Protein AF-A0A2D8M7L0-F1 (afdb_monomer)

Sequence (43 aa):
MLGLTIETVSRQLSRLRSAGLIDTPSRREIVLRDRRELEELAG

pLDDT: mean 76.98, std 8.5, range [48.78, 86.19]

Nearest PDB structures (foldseek):
  7phf-assembly2_D  TM=7.440E-01  e=1.851E+00  Streptomyces peucetius
  5eeg-assembly1_B  TM=7.302E-01  e=1.991E+00  Streptomyces peucetius
  5jr3-assembly1_A  TM=7.469E-01  e=2.303E+00  Streptomyces peucetius
  6f44-assembly1_P  TM=6.866E-01  e=7.390E+00  Saccharomyces cerevisiae S288C

Solvent-accessible surface area (backbone atoms only — not comparable to full-atom values): 2750 Å² total; per-residue (Å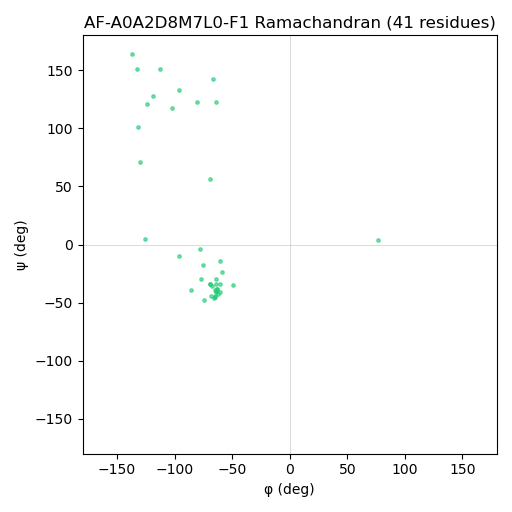²): 130,81,94,67,54,69,68,60,55,50,54,52,52,51,49,40,38,73,70,62,41,32,46,60,94,43,101,88,42,75,46,73,71,42,69,65,64,51,54,67,74,70,108

Radius of gyration: 10.75 Å; Cα contacts (8 Å, |Δi|>4): 27; chains: 1; bounding box: 26×22×18 Å

Secondary structure (DSSP, 8-state):
-----HHHHHHHHHHHHHTTSEEEEETTEEEES-HHHHHHHH-

Mean predicted aligned error: 7.18 Å

Structure (mmCIF, N/CA/C/O backbone):
data_AF-A0A2D8M7L0-F1
#
_entry.id   AF-A0A2D8M7L0-F1
#
loop_
_atom_site.group_PDB
_atom_site.id
_atom_site.type_symbol
_atom_site.label_atom_id
_atom_site.label_alt_id
_atom_site.label_comp_id
_atom_site.label_asym_id
_atom_site.label_entity_id
_atom_site.label_seq_id
_atom_site.pdbx_PDB_ins_code
_atom_site.Cartn_x
_atom_site.Cartn_y
_atom_site.Cartn_z
_atom_site.occupancy
_atom_site.B_iso_or_equiv
_atom_site.auth_seq_id
_atom_site.auth_comp_id
_atom_site.auth_asym_id
_atom_site.auth_atom_id
_atom_site.pdbx_PDB_model_num
ATOM 1 N N . MET A 1 1 ? 9.666 17.011 -4.748 1.00 48.78 1 MET A N 1
ATOM 2 C CA . MET A 1 1 ? 9.633 15.570 -4.421 1.00 48.78 1 MET A CA 1
ATOM 3 C C . MET A 1 1 ? 9.476 15.453 -2.917 1.00 48.78 1 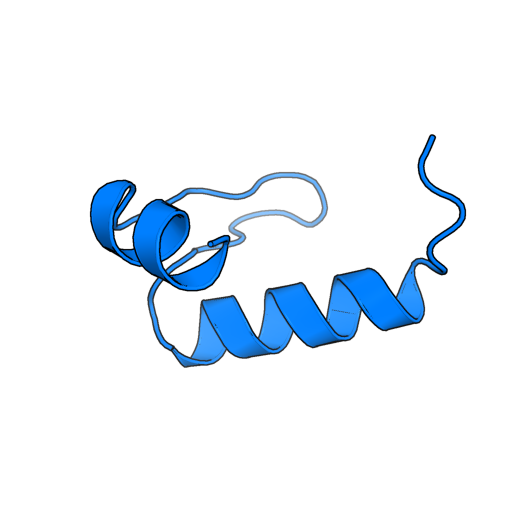MET A C 1
ATOM 5 O O . MET A 1 1 ? 10.321 15.981 -2.208 1.00 48.78 1 MET A O 1
ATOM 9 N N . LEU A 1 2 ? 8.384 14.862 -2.431 1.00 56.91 2 LEU A N 1
ATOM 10 C CA . LEU A 1 2 ? 8.223 14.560 -1.005 1.00 56.91 2 LEU A CA 1
ATOM 11 C C . LEU A 1 2 ? 9.310 13.538 -0.647 1.00 56.91 2 LEU A C 1
ATOM 13 O O . LEU A 1 2 ? 9.410 12.523 -1.331 1.00 56.91 2 LEU A O 1
ATOM 17 N N . GLY A 1 3 ? 10.172 13.844 0.326 1.00 53.59 3 GLY A N 1
ATOM 18 C CA . GLY A 1 3 ? 11.354 13.054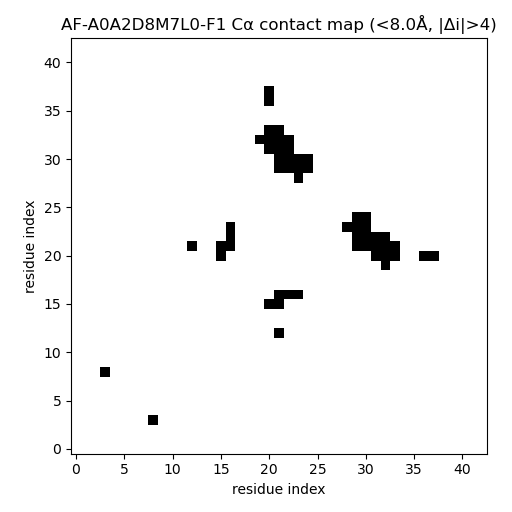 0.702 1.00 53.59 3 GLY A CA 1
ATOM 19 C C . GLY A 1 3 ? 11.018 11.711 1.355 1.00 53.59 3 GLY A C 1
ATOM 20 O O . GLY A 1 3 ? 11.420 11.447 2.481 1.00 53.59 3 GLY A O 1
ATOM 21 N N . LEU A 1 4 ? 10.248 10.876 0.665 1.00 69.50 4 LEU A N 1
ATOM 22 C CA . LEU A 1 4 ? 9.896 9.525 1.06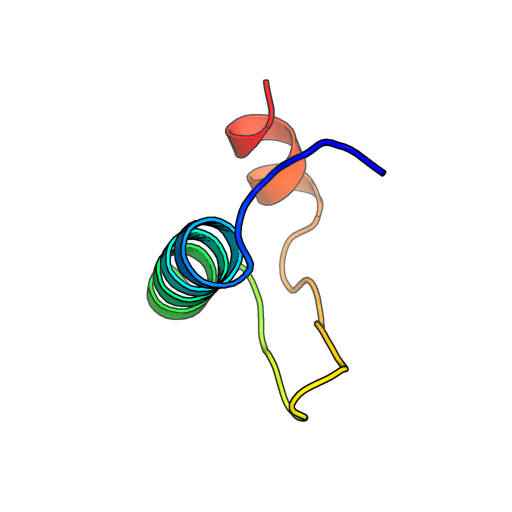8 1.00 69.50 4 LEU A CA 1
ATOM 23 C C . LEU A 1 4 ? 10.861 8.554 0.391 1.00 69.50 4 LEU A C 1
ATOM 25 O O . LEU A 1 4 ? 11.122 8.644 -0.810 1.00 69.50 4 LEU A O 1
ATOM 29 N N . THR A 1 5 ? 11.403 7.613 1.160 1.00 76.56 5 THR A N 1
ATOM 30 C CA . THR A 1 5 ? 12.251 6.560 0.601 1.00 76.56 5 THR A CA 1
ATOM 31 C C . 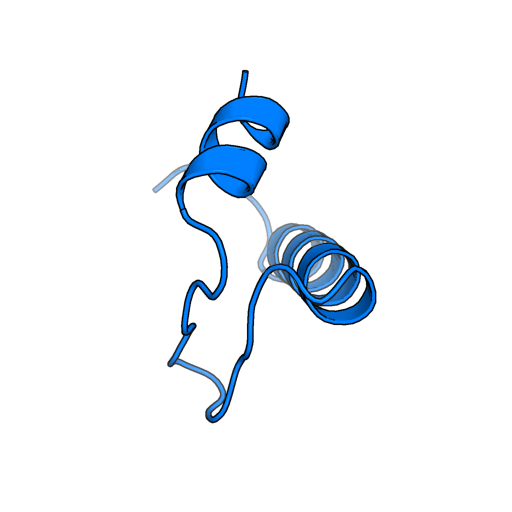THR A 1 5 ? 11.420 5.640 -0.291 1.00 76.56 5 THR A C 1
ATOM 33 O O . THR A 1 5 ? 10.273 5.310 0.030 1.00 76.56 5 THR A O 1
ATOM 36 N N . ILE A 1 6 ? 12.015 5.181 -1.398 1.00 76.44 6 ILE A N 1
ATOM 37 C CA . ILE A 1 6 ? 11.408 4.206 -2.324 1.00 76.44 6 ILE A CA 1
ATOM 38 C C . ILE A 1 6 ? 10.849 2.990 -1.576 1.00 76.44 6 ILE A C 1
ATOM 40 O O . ILE A 1 6 ? 9.804 2.466 -1.942 1.00 76.44 6 ILE A O 1
ATOM 44 N N . GLU A 1 7 ? 11.499 2.570 -0.493 1.00 80.44 7 GLU A N 1
ATOM 45 C CA . GLU A 1 7 ? 11.053 1.451 0.337 1.00 80.44 7 GLU A CA 1
ATOM 46 C C . GLU A 1 7 ? 9.709 1.710 1.027 1.00 80.44 7 GLU A C 1
ATOM 48 O O . GLU A 1 7 ? 8.861 0.820 1.106 1.00 80.44 7 GLU A O 1
ATOM 53 N N . THR A 1 8 ? 9.496 2.934 1.514 1.00 79.38 8 THR A N 1
ATOM 54 C CA . THR A 1 8 ? 8.245 3.327 2.173 1.00 79.38 8 THR A CA 1
ATOM 55 C C . THR A 1 8 ? 7.107 3.374 1.161 1.00 79.38 8 THR A C 1
ATOM 57 O O . THR A 1 8 ? 6.055 2.778 1.395 1.00 79.38 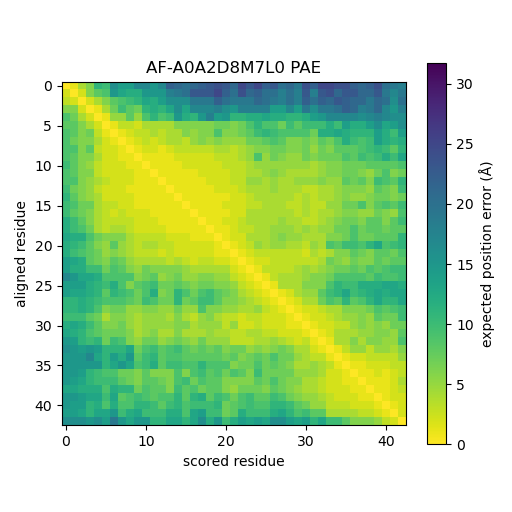8 THR A O 1
ATOM 60 N N . VAL A 1 9 ? 7.362 3.965 -0.008 1.00 79.56 9 VAL A N 1
ATOM 61 C CA . VAL A 1 9 ? 6.394 4.023 -1.114 1.00 79.56 9 VAL A CA 1
ATOM 62 C C . VAL A 1 9 ? 6.083 2.618 -1.653 1.00 79.56 9 VAL A C 1
ATOM 64 O O . VAL A 1 9 ? 4.925 2.289 -1.897 1.00 79.56 9 VAL A O 1
ATOM 67 N N . SER A 1 10 ? 7.087 1.743 -1.754 1.00 81.31 10 SER A N 1
ATOM 68 C CA . SER A 1 10 ? 6.929 0.350 -2.198 1.00 81.31 10 SER A CA 1
ATOM 69 C C . SER A 1 10 ?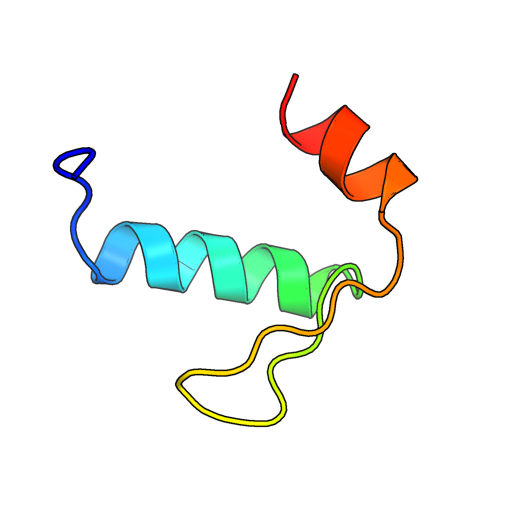 6.031 -0.472 -1.264 1.00 81.31 10 SER A C 1
ATOM 71 O O . SER A 1 10 ? 5.141 -1.197 -1.723 1.00 81.31 10 SER A O 1
ATOM 73 N N . ARG A 1 11 ? 6.194 -0.320 0.061 1.00 83.44 11 ARG A N 1
ATOM 74 C CA . ARG A 1 11 ? 5.318 -0.978 1.047 1.00 83.44 11 ARG A CA 1
ATOM 75 C C . ARG A 1 11 ? 3.875 -0.487 0.955 1.00 83.44 11 ARG A C 1
ATOM 77 O O . ARG A 1 11 ? 2.963 -1.306 1.048 1.00 83.44 11 ARG A O 1
ATOM 84 N N . GLN A 1 12 ? 3.656 0.814 0.757 1.00 82.62 12 GLN A N 1
ATOM 85 C CA . GLN A 1 12 ? 2.307 1.368 0.595 1.00 82.62 12 GLN A CA 1
ATOM 86 C C . GLN A 1 12 ? 1.638 0.853 -0.685 1.00 82.62 12 GLN A C 1
ATOM 88 O O . GLN A 1 12 ? 0.510 0.367 -0.626 1.00 82.62 12 GLN A O 1
ATOM 93 N N . LEU A 1 13 ? 2.357 0.844 -1.810 1.00 82.94 13 LEU A N 1
ATOM 94 C CA . LEU A 1 13 ? 1.864 0.288 -3.076 1.00 82.94 13 LEU A CA 1
ATOM 95 C C . LEU A 1 13 ? 1.525 -1.204 -2.966 1.00 82.94 13 LEU A C 1
ATOM 97 O O . LEU A 1 13 ? 0.488 -1.637 -3.461 1.00 82.94 13 LEU A O 1
ATOM 101 N N . SER A 1 14 ? 2.350 -1.988 -2.267 1.00 84.44 14 SER A N 1
ATOM 102 C CA . SER A 1 14 ? 2.073 -3.416 -2.050 1.00 84.44 14 SER A CA 1
ATOM 103 C C . SER A 1 14 ? 0.798 -3.648 -1.233 1.00 84.44 14 SER A C 1
ATOM 105 O O . SER A 1 14 ? 0.029 -4.554 -1.549 1.00 84.44 14 SER A O 1
ATOM 107 N N . ARG A 1 15 ? 0.529 -2.814 -0.218 1.00 86.19 15 ARG A N 1
ATOM 108 C CA . ARG A 1 15 ? -0.712 -2.887 0.575 1.00 86.19 15 ARG A CA 1
ATOM 109 C C . ARG A 1 15 ? -1.941 -2.547 -0.263 1.00 86.19 15 ARG A C 1
ATOM 111 O O . ARG A 1 15 ? -2.908 -3.298 -0.235 1.00 86.19 15 ARG A O 1
ATOM 118 N N . LEU A 1 16 ? -1.879 -1.472 -1.050 1.00 83.50 16 LEU A N 1
ATOM 119 C CA . LEU A 1 16 ? -2.976 -1.067 -1.936 1.00 83.50 16 LEU A CA 1
ATOM 120 C C . LEU A 1 16 ? -3.270 -2.123 -3.010 1.00 83.50 16 LEU A C 1
ATOM 122 O O . LEU A 1 16 ? -4.428 -2.398 -3.315 1.00 83.50 16 LEU A O 1
ATOM 126 N N . ARG A 1 17 ? -2.226 -2.763 -3.548 1.00 83.00 17 ARG A N 1
A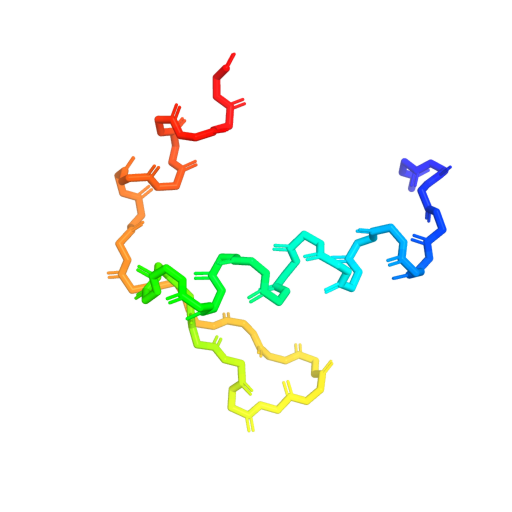TOM 127 C CA . ARG A 1 17 ? -2.366 -3.883 -4.485 1.00 83.00 17 ARG A CA 1
ATOM 128 C C . ARG A 1 17 ? -3.016 -5.096 -3.819 1.00 83.00 17 ARG A C 1
ATOM 130 O O . ARG A 1 17 ? -3.908 -5.701 -4.403 1.00 83.00 17 ARG A O 1
ATOM 137 N N . SER A 1 18 ? -2.588 -5.445 -2.604 1.00 83.62 18 SER A N 1
ATOM 138 C CA . SER A 1 18 ? -3.179 -6.551 -1.838 1.00 83.62 18 SER A CA 1
ATOM 139 C C . SER A 1 18 ? -4.643 -6.295 -1.471 1.00 83.62 18 SER A C 1
ATOM 141 O O . SER A 1 18 ? -5.404 -7.249 -1.358 1.00 83.62 18 SER A O 1
ATOM 143 N N . ALA A 1 19 ? -5.034 -5.031 -1.304 1.00 84.56 19 ALA A N 1
ATOM 144 C CA . ALA A 1 19 ? -6.419 -4.615 -1.092 1.00 84.56 19 ALA A CA 1
ATOM 145 C C . ALA A 1 19 ? -7.255 -4.589 -2.390 1.00 84.56 19 ALA A C 1
ATOM 147 O O . ALA A 1 19 ? -8.448 -4.325 -2.339 1.00 84.56 19 ALA A O 1
ATOM 148 N N . GLY A 1 20 ? -6.654 -4.851 -3.558 1.00 83.44 20 GLY A N 1
ATOM 149 C CA . GLY A 1 20 ? -7.349 -4.854 -4.851 1.00 83.44 20 GLY A CA 1
ATOM 150 C C . GLY A 1 20 ? -7.654 -3.466 -5.427 1.00 83.44 20 GLY A C 1
ATOM 151 O O . GLY A 1 20 ? -8.264 -3.379 -6.491 1.00 83.44 20 GLY A O 1
ATOM 152 N N . LEU A 1 21 ? -7.195 -2.399 -4.767 1.00 81.75 21 LEU A N 1
ATOM 153 C CA . LEU A 1 21 ? -7.487 -1.004 -5.115 1.00 81.75 21 LEU A CA 1
ATOM 154 C C . LEU A 1 21 ? -6.678 -0.509 -6.320 1.00 81.75 21 LEU A C 1
ATOM 156 O O . LEU A 1 21 ? -7.128 0.344 -7.090 1.00 81.75 21 LEU A O 1
ATOM 160 N N . ILE A 1 22 ? -5.475 -1.061 -6.496 1.00 82.88 22 ILE A N 1
ATOM 161 C CA . ILE A 1 22 ? -4.584 -0.742 -7.611 1.00 82.88 22 ILE A CA 1
ATOM 162 C C . ILE A 1 22 ? -4.040 -2.010 -8.259 1.00 82.88 22 ILE A C 1
ATOM 164 O O . ILE A 1 22 ? -3.823 -3.033 -7.607 1.00 82.88 22 ILE A O 1
ATOM 168 N N . ASP A 1 23 ? -3.743 -1.907 -9.545 1.00 82.44 23 ASP A N 1
ATOM 169 C CA . ASP A 1 23 ? -2.920 -2.860 -10.268 1.00 82.44 23 ASP A CA 1
ATOM 170 C C . ASP A 1 23 ? -1.608 -2.200 -10.688 1.00 82.44 23 ASP A C 1
ATOM 172 O O . ASP A 1 23 ? -1.538 -0.995 -10.904 1.00 82.44 23 ASP A O 1
ATOM 176 N N . THR A 1 24 ? -0.545 -2.982 -10.803 1.00 78.06 24 THR A N 1
ATOM 177 C CA . THR A 1 24 ? 0.776 -2.500 -11.240 1.00 78.06 24 THR A CA 1
ATOM 178 C C . THR A 1 24 ? 1.314 -3.406 -12.352 1.00 78.06 24 THR A C 1
ATOM 180 O O . THR A 1 24 ? 2.207 -4.221 -12.097 1.00 78.06 24 THR A O 1
ATOM 183 N N . PRO A 1 25 ? 0.736 -3.348 -13.568 1.00 78.00 25 PRO A N 1
ATOM 184 C CA . PRO A 1 25 ? 1.093 -4.250 -14.669 1.00 78.00 25 PRO A CA 1
ATOM 185 C C . PRO A 1 25 ? 2.582 -4.167 -15.050 1.00 78.00 25 PRO A C 1
ATOM 187 O O . PRO A 1 25 ? 3.150 -5.151 -15.517 1.00 78.00 25 PRO A O 1
ATOM 190 N N . SER A 1 26 ? 3.235 -3.037 -14.751 1.00 77.25 26 SER A N 1
ATOM 191 C CA . SER A 1 26 ? 4.672 -2.814 -14.934 1.00 77.25 26 SER A CA 1
ATOM 192 C C . SER A 1 26 ? 5.281 -2.097 -13.724 1.00 77.25 26 SER A C 1
ATOM 194 O O . SER A 1 26 ? 4.585 -1.454 -12.941 1.00 77.25 26 SER A O 1
ATOM 196 N N . ARG A 1 27 ? 6.617 -2.113 -13.594 1.00 71.62 27 ARG A N 1
ATOM 197 C CA . ARG A 1 27 ? 7.354 -1.447 -12.489 1.00 71.62 27 ARG A CA 1
ATOM 198 C C . ARG A 1 27 ? 7.164 0.078 -12.405 1.00 71.62 27 ARG A C 1
ATOM 200 O O . ARG A 1 27 ? 7.553 0.678 -11.409 1.00 71.62 27 ARG A O 1
ATOM 207 N N . ARG A 1 28 ? 6.630 0.704 -13.454 1.00 77.38 28 ARG A N 1
ATOM 208 C CA . ARG A 1 28 ? 6.399 2.155 -13.561 1.00 77.38 28 ARG A CA 1
ATOM 209 C C . ARG A 1 28 ? 4.955 2.513 -13.905 1.00 77.38 28 ARG A C 1
ATOM 211 O O . ARG A 1 28 ? 4.664 3.687 -14.097 1.00 77.38 28 ARG A O 1
ATOM 218 N N . GLU A 1 29 ? 4.070 1.526 -13.975 1.00 77.19 29 GLU A N 1
ATOM 219 C CA . GLU A 1 29 ? 2.676 1.737 -14.351 1.00 77.19 29 GLU A CA 1
ATOM 220 C C . GLU A 1 29 ? 1.783 1.311 -13.198 1.00 77.19 29 GLU A C 1
ATOM 222 O O . GLU A 1 29 ? 1.920 0.206 -12.670 1.00 77.19 29 GLU A O 1
ATOM 227 N N . ILE A 1 30 ? 0.884 2.208 -12.802 1.00 81.31 30 ILE A N 1
ATOM 228 C CA . ILE A 1 30 ? -0.105 1.974 -11.757 1.00 81.31 30 ILE A CA 1
ATOM 229 C C . ILE A 1 30 ? -1.470 2.251 -12.373 1.00 81.31 30 ILE A C 1
ATOM 231 O O . ILE A 1 30 ? -1.732 3.354 -12.848 1.00 81.31 30 ILE A O 1
ATOM 235 N N . VAL A 1 31 ? -2.328 1.240 -12.360 1.00 84.00 31 VAL A N 1
ATOM 236 C CA . VAL A 1 31 ? -3.715 1.319 -12.804 1.00 84.00 31 VAL A CA 1
ATOM 237 C C . VAL A 1 31 ? -4.585 1.397 -11.560 1.00 84.00 31 VAL A C 1
ATOM 239 O O . VAL A 1 31 ? -4.595 0.479 -10.742 1.00 84.00 31 VAL A O 1
ATOM 242 N N . LEU A 1 32 ? -5.302 2.502 -11.399 1.00 81.19 32 LEU A N 1
ATOM 243 C CA . LEU A 1 32 ? -6.257 2.666 -10.306 1.00 81.19 32 LEU A CA 1
ATOM 244 C C . LEU A 1 32 ? -7.550 1.957 -10.703 1.00 81.19 32 LEU A C 1
ATOM 246 O O . LEU A 1 32 ? -8.105 2.266 -11.758 1.00 81.19 32 LEU A O 1
ATOM 250 N N . ARG A 1 33 ? -8.011 1.000 -9.893 1.00 78.62 33 ARG A N 1
ATOM 251 C CA . ARG A 1 33 ? -9.269 0.292 -10.172 1.00 78.62 33 ARG A CA 1
ATOM 252 C C . ARG A 1 33 ? -10.469 1.040 -9.625 1.00 78.62 33 ARG A C 1
ATOM 254 O O . ARG A 1 33 ? -11.483 1.118 -10.307 1.00 78.62 33 ARG A O 1
ATOM 261 N N . ASP A 1 34 ? -10.318 1.619 -8.436 1.00 76.44 34 ASP A N 1
ATOM 262 C CA . ASP A 1 34 ? -11.369 2.398 -7.798 1.00 76.44 34 ASP A CA 1
ATOM 263 C C . ASP A 1 34 ? -10.827 3.739 -7.300 1.00 76.44 34 ASP A C 1
ATOM 265 O O . ASP A 1 34 ? -10.129 3.848 -6.291 1.00 76.44 34 ASP A O 1
ATOM 269 N N . ARG A 1 35 ? -11.104 4.780 -8.087 1.00 76.38 35 ARG A N 1
ATOM 270 C CA . ARG A 1 35 ? -10.665 6.151 -7.814 1.00 76.38 35 ARG A CA 1
ATOM 271 C C . ARG A 1 35 ? -11.292 6.692 -6.525 1.00 76.38 35 ARG A C 1
ATOM 273 O O . ARG A 1 35 ? -10.632 7.474 -5.851 1.00 76.38 35 ARG A O 1
ATOM 280 N N . ARG A 1 36 ? -12.531 6.303 -6.198 1.00 79.88 36 ARG A N 1
ATOM 281 C CA . ARG A 1 36 ? -13.268 6.858 -5.051 1.00 79.88 36 ARG A CA 1
ATOM 282 C C . ARG A 1 36 ? -12.723 6.304 -3.742 1.00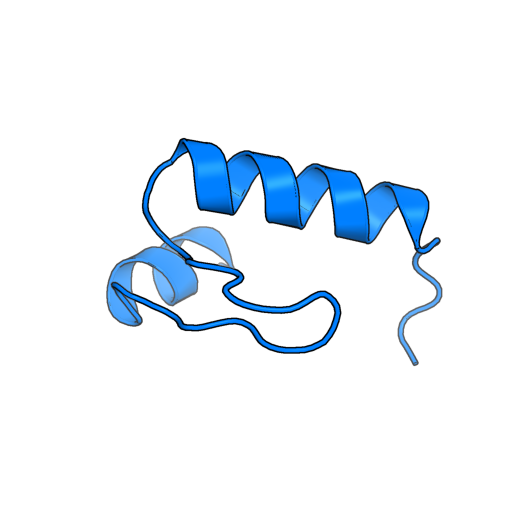 79.88 36 ARG A C 1
ATOM 284 O O . ARG A 1 36 ? -12.376 7.091 -2.873 1.00 79.88 36 ARG A O 1
ATOM 291 N N . GLU A 1 37 ? -12.528 4.990 -3.656 1.00 75.06 37 GLU A N 1
ATOM 292 C CA . GLU A 1 37 ? -11.937 4.370 -2.460 1.00 75.06 37 GLU A CA 1
ATOM 293 C C . GLU A 1 37 ? -10.515 4.874 -2.170 1.00 75.06 37 GLU A C 1
ATOM 295 O O . GLU A 1 37 ? -10.118 5.035 -1.017 1.00 75.06 37 GLU A O 1
ATOM 300 N N . LEU A 1 38 ? -9.733 5.169 -3.212 1.00 75.81 38 LEU A N 1
ATOM 301 C CA . LEU A 1 38 ? -8.400 5.750 -3.041 1.00 75.81 38 LEU A CA 1
ATOM 302 C C . LEU A 1 38 ? -8.426 7.176 -2.493 1.00 75.81 38 LEU A C 1
ATOM 304 O O . LEU A 1 38 ? -7.525 7.544 -1.741 1.00 75.81 38 LEU A O 1
ATOM 308 N N . GLU A 1 39 ? -9.421 7.976 -2.876 1.00 79.56 39 GLU A N 1
ATOM 309 C CA . GLU A 1 39 ? -9.599 9.326 -2.338 1.00 79.56 39 GLU A CA 1
ATOM 310 C C . GLU A 1 39 ? -10.031 9.278 -0.863 1.00 79.56 39 GLU A C 1
ATOM 312 O O . GLU A 1 39 ? -9.554 10.090 -0.075 1.00 79.56 39 GLU A O 1
ATOM 317 N N . GLU A 1 40 ? -10.822 8.278 -0.458 1.00 77.06 40 GLU A N 1
ATOM 318 C CA . GLU A 1 40 ? -11.192 8.056 0.950 1.00 77.06 40 GLU A CA 1
ATOM 319 C C . GLU A 1 40 ? -10.013 7.582 1.820 1.00 77.06 40 GLU A C 1
ATOM 321 O O . GLU A 1 40 ? -9.906 7.971 2.978 1.00 77.06 40 GLU A O 1
ATOM 326 N N . LEU A 1 41 ? -9.086 6.796 1.262 1.00 69.94 41 LEU A N 1
ATOM 327 C CA . LEU A 1 41 ? -7.856 6.350 1.940 1.00 69.94 41 LEU A CA 1
ATOM 328 C C . LEU A 1 41 ? -6.770 7.430 2.062 1.00 69.94 41 LEU A C 1
ATOM 330 O O . LEU A 1 41 ? -5.811 7.244 2.815 1.00 69.94 41 LEU A O 1
ATOM 334 N N . ALA A 1 42 ? -6.867 8.498 1.271 1.00 73.44 42 ALA A N 1
ATOM 335 C CA . ALA A 1 42 ? -5.892 9.585 1.230 1.00 73.44 42 ALA A CA 1
ATOM 336 C C . ALA A 1 42 ? -6.278 10.797 2.099 1.00 73.44 42 ALA A C 1
ATOM 338 O O . ALA A 1 42 ? -5.445 11.696 2.250 1.00 73.44 42 ALA A O 1
ATOM 339 N N . GLY A 1 43 ? -7.511 10.829 2.623 1.00 54.66 43 GLY A N 1
ATOM 340 C CA . GLY A 1 43 ? -7.976 11.809 3.614 1.00 54.66 43 GLY A CA 1
ATOM 341 C C . GLY A 1 43 ? -7.404 11.558 5.003 1.00 54.66 43 GLY A C 1
ATOM 342 O O . GLY A 1 43 ? -7.208 12.564 5.721 1.00 54.66 43 GLY A O 1
#

Foldseek 3Di:
DPPDDPVVVVVVVVVCVVVVQWDPPDPPDIHGPDPVVVVVVVD